Protein AF-A0A7H5F2I9-F1 (afdb_monomer_lite)

Foldseek 3Di:
DDPVVVLVVLLVVLLVQLVVLQVVLVVCVVVVNPVLNVLSNVLSVLSVVLNVCVVPVVVNLVSLLVNLVSQLVNLQVVLVVCVVVVPPPPSVVSVVSNVVSVVVNVVSVVVVVVVVVVD

Radius of gyration: 15.77 Å; chains: 1; bounding box: 41×28×44 Å

Structure (mmCIF, N/CA/C/O backbone):
data_AF-A0A7H5F2I9-F1
#
_entry.id   AF-A0A7H5F2I9-F1
#
loop_
_atom_site.group_PDB
_atom_site.id
_atom_site.type_symbol
_atom_site.label_atom_id
_atom_site.label_alt_id
_atom_site.label_comp_id
_atom_site.label_asym_id
_atom_site.label_entity_id
_atom_site.label_seq_id
_atom_site.pdbx_PDB_ins_code
_atom_site.Cartn_x
_atom_site.Cartn_y
_atom_site.Cartn_z
_atom_site.occupancy
_atom_site.B_iso_or_equiv
_atom_site.auth_seq_id
_atom_site.auth_comp_id
_atom_site.auth_asym_id
_atom_site.auth_atom_id
_atom_site.pdbx_PDB_model_num
ATOM 1 N N . MET A 1 1 ? -3.607 -10.413 24.157 1.00 54.78 1 MET A N 1
ATOM 2 C CA . MET A 1 1 ? -2.943 -9.146 23.752 1.00 54.78 1 MET A CA 1
ATOM 3 C C . MET A 1 1 ? -3.848 -7.971 24.117 1.00 54.78 1 MET A C 1
ATOM 5 O O . MET A 1 1 ? -4.998 -7.993 23.685 1.00 54.78 1 MET A O 1
ATOM 9 N N . SER A 1 2 ? -3.385 -6.992 24.908 1.00 69.19 2 SER A N 1
ATOM 10 C CA . SER A 1 2 ? -4.216 -5.833 25.290 1.00 69.19 2 SER A CA 1
ATOM 11 C C . SER A 1 2 ? -4.609 -4.989 24.067 1.00 69.19 2 SER A C 1
ATOM 13 O O . SER A 1 2 ? -3.899 -4.979 23.054 1.00 69.19 2 SER A O 1
ATOM 15 N N . ASN A 1 3 ? -5.745 -4.287 24.141 1.00 74.50 3 ASN A N 1
ATOM 16 C CA . ASN A 1 3 ? -6.262 -3.469 23.035 1.00 74.50 3 ASN A CA 1
ATOM 17 C C . ASN A 1 3 ? -5.257 -2.403 22.558 1.00 74.50 3 ASN A C 1
ATOM 19 O O . ASN A 1 3 ? -5.183 -2.121 21.361 1.00 74.50 3 ASN A O 1
ATOM 23 N N . ASP A 1 4 ? -4.413 -1.886 23.451 1.00 76.81 4 ASP A N 1
ATOM 24 C CA . ASP A 1 4 ? -3.396 -0.889 23.104 1.00 76.81 4 ASP A CA 1
ATOM 25 C C . ASP A 1 4 ? -2.231 -1.470 22.310 1.00 76.81 4 ASP A C 1
ATOM 27 O O . ASP A 1 4 ? -1.752 -0.839 21.364 1.00 76.81 4 ASP A O 1
ATOM 31 N N . ARG A 1 5 ? -1.815 -2.707 22.618 1.00 78.00 5 ARG A N 1
ATOM 32 C CA . ARG A 1 5 ? -0.789 -3.404 21.829 1.00 78.00 5 ARG A CA 1
ATOM 33 C C . ARG A 1 5 ? -1.278 -3.654 20.403 1.00 78.00 5 ARG A C 1
ATOM 35 O O . ARG A 1 5 ? -0.518 -3.441 19.465 1.00 78.00 5 ARG A O 1
ATOM 42 N N . LYS A 1 6 ? -2.555 -4.016 20.219 1.00 75.12 6 LYS A N 1
ATOM 43 C CA . LYS A 1 6 ? -3.155 -4.209 18.882 1.00 75.12 6 LYS A CA 1
ATOM 44 C C . LYS A 1 6 ? -3.166 -2.908 18.073 1.00 75.12 6 LYS A C 1
ATOM 46 O O . LYS A 1 6 ? -2.776 -2.907 16.911 1.00 75.12 6 LYS A O 1
ATOM 51 N N . LYS A 1 7 ? -3.541 -1.786 18.700 1.00 77.56 7 LYS A N 1
ATOM 52 C CA . LYS A 1 7 ? -3.529 -0.455 18.063 1.00 77.56 7 LYS A CA 1
ATOM 53 C C . LYS A 1 7 ? -2.120 0.039 17.728 1.00 77.56 7 LYS A C 1
ATOM 55 O O . LYS A 1 7 ? -1.952 0.751 16.741 1.00 77.56 7 LYS A O 1
ATOM 60 N N . ARG A 1 8 ? -1.118 -0.272 18.558 1.00 80.00 8 ARG A N 1
ATOM 61 C CA . ARG A 1 8 ? 0.292 0.049 18.276 1.00 80.00 8 ARG A CA 1
ATOM 62 C C . ARG A 1 8 ? 0.822 -0.779 17.109 1.00 80.00 8 ARG A C 1
ATOM 64 O O . ARG A 1 8 ? 1.399 -0.206 16.197 1.00 80.00 8 ARG A O 1
ATOM 71 N N . PHE A 1 9 ? 0.550 -2.083 17.098 1.00 82.44 9 PHE A N 1
ATOM 72 C CA . PHE A 1 9 ? 0.971 -2.972 16.015 1.00 82.44 9 PHE A CA 1
ATOM 73 C C . PHE A 1 9 ? 0.345 -2.582 14.672 1.00 82.44 9 PHE A C 1
ATOM 75 O O . PHE A 1 9 ? 1.055 -2.451 13.685 1.00 82.44 9 PHE A O 1
ATOM 82 N N . ALA A 1 10 ? -0.963 -2.304 14.647 1.00 80.50 10 ALA A N 1
ATOM 83 C CA . ALA A 1 10 ? -1.636 -1.844 13.434 1.00 80.50 10 ALA A CA 1
ATOM 84 C C . ALA A 1 10 ? -1.026 -0.537 12.904 1.00 80.50 10 ALA A C 1
ATOM 86 O O . ALA A 1 10 ? -0.760 -0.422 11.715 1.00 80.50 10 ALA A O 1
ATOM 87 N N . ARG A 1 11 ? -0.743 0.428 13.791 1.00 81.75 11 ARG A N 1
ATOM 88 C CA . ARG A 1 11 ? -0.059 1.669 13.404 1.00 81.75 11 ARG A CA 1
ATOM 89 C C . ARG A 1 11 ? 1.317 1.395 12.803 1.00 81.75 11 ARG A C 1
ATOM 91 O O . ARG A 1 11 ? 1.602 1.905 11.730 1.00 81.75 11 ARG A O 1
ATOM 98 N N . LEU A 1 12 ? 2.136 0.569 13.448 1.00 86.94 12 LEU A N 1
ATOM 99 C CA . LEU A 1 12 ? 3.446 0.202 12.906 1.00 86.94 12 LEU A CA 1
ATOM 100 C C . LEU A 1 12 ? 3.327 -0.455 11.528 1.00 86.94 12 LEU A C 1
ATOM 102 O O . LEU A 1 12 ? 4.055 -0.069 10.624 1.00 86.94 12 LEU A O 1
ATOM 106 N N . ALA A 1 13 ? 2.374 -1.372 11.343 1.00 86.69 13 ALA A N 1
ATOM 107 C CA . ALA A 1 13 ? 2.140 -2.017 10.056 1.00 86.69 13 ALA A CA 1
ATOM 108 C C . ALA A 1 13 ? 1.780 -1.003 8.957 1.00 86.69 13 ALA A C 1
ATOM 110 O O . ALA A 1 13 ? 2.387 -1.033 7.892 1.00 86.69 13 ALA A O 1
ATOM 111 N N . PHE A 1 14 ? 0.862 -0.066 9.220 1.00 86.94 14 PHE A N 1
ATOM 112 C CA . PHE A 1 14 ? 0.523 0.990 8.256 1.00 86.94 14 PHE A CA 1
ATOM 113 C C . PHE A 1 14 ? 1.692 1.941 7.987 1.00 86.94 14 PHE A C 1
ATOM 115 O O . PHE A 1 14 ? 1.907 2.335 6.846 1.00 86.94 14 PHE A O 1
ATOM 122 N N . GLY A 1 15 ? 2.476 2.281 9.013 1.00 88.75 15 GLY A N 1
ATOM 123 C CA . GLY A 1 15 ? 3.671 3.108 8.859 1.00 88.75 15 GLY A CA 1
ATOM 124 C C . GLY A 1 15 ? 4.732 2.461 7.982 1.00 88.75 15 GLY A C 1
ATOM 125 O O . GLY A 1 15 ? 5.217 3.086 7.043 1.00 88.75 15 GLY A O 1
ATOM 126 N N . LEU A 1 16 ? 5.047 1.196 8.262 1.00 91.94 16 LEU A N 1
ATOM 127 C CA . LEU A 1 16 ? 5.998 0.411 7.481 1.00 91.94 16 LEU A CA 1
ATOM 128 C C . LEU A 1 16 ? 5.511 0.235 6.044 1.00 91.94 16 LEU A C 1
ATOM 130 O O . LEU A 1 16 ? 6.262 0.507 5.118 1.00 91.94 16 LEU A O 1
ATOM 134 N N . ASN A 1 17 ? 4.248 -0.148 5.851 1.00 90.94 17 ASN A N 1
ATOM 135 C CA . ASN A 1 17 ? 3.683 -0.333 4.517 1.00 90.94 17 ASN A CA 1
ATOM 136 C C . ASN A 1 17 ? 3.672 0.980 3.715 1.00 90.94 17 ASN A C 1
ATOM 138 O O . ASN A 1 17 ? 4.018 0.997 2.538 1.00 90.94 17 ASN A O 1
ATOM 142 N N . GLY A 1 18 ? 3.353 2.099 4.374 1.00 92.75 18 GLY A N 1
ATOM 143 C CA . GLY A 1 18 ? 3.437 3.428 3.777 1.00 92.75 18 GLY A CA 1
ATOM 144 C C . GLY A 1 18 ? 4.853 3.783 3.332 1.00 92.75 18 GLY A C 1
ATOM 145 O O . GLY A 1 18 ? 5.050 4.175 2.187 1.00 92.75 18 GLY A O 1
ATOM 146 N N . ALA A 1 19 ? 5.845 3.583 4.202 1.00 94.19 19 ALA A N 1
ATOM 147 C CA . ALA A 1 19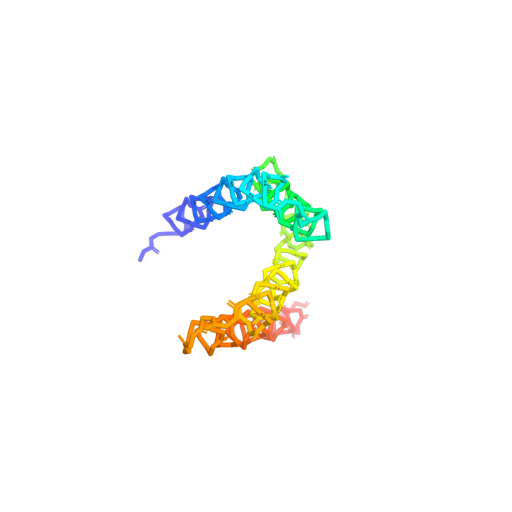 ? 7.247 3.825 3.870 1.00 94.19 19 ALA A CA 1
ATOM 148 C C . ALA A 1 19 ? 7.737 2.933 2.717 1.00 94.19 19 ALA A C 1
ATOM 150 O O . ALA A 1 19 ? 8.388 3.428 1.801 1.00 94.19 19 ALA A O 1
ATOM 151 N N . LEU A 1 20 ? 7.382 1.644 2.721 1.00 94.69 20 LEU A N 1
ATOM 152 C CA . LEU A 1 20 ? 7.754 0.702 1.663 1.00 94.69 20 LEU A CA 1
ATOM 153 C C . LEU A 1 20 ? 7.192 1.117 0.302 1.00 94.69 20 LEU A C 1
ATOM 155 O O . LEU A 1 20 ? 7.916 1.076 -0.686 1.00 94.69 20 LEU A O 1
ATOM 159 N N . PHE A 1 21 ? 5.937 1.565 0.237 1.00 95.00 21 PHE A N 1
ATOM 160 C CA . PHE A 1 21 ? 5.359 2.044 -1.018 1.00 95.00 21 PHE A CA 1
ATOM 161 C C . PHE A 1 21 ? 5.959 3.362 -1.497 1.00 95.00 21 PHE A C 1
ATOM 163 O O . PHE A 1 21 ? 6.140 3.534 -2.698 1.00 95.00 21 PHE A O 1
ATOM 170 N N . LEU A 1 22 ? 6.323 4.268 -0.587 1.00 95.25 22 LEU A N 1
ATOM 171 C CA . LEU A 1 22 ? 7.058 5.471 -0.975 1.00 95.25 22 LEU A CA 1
ATOM 172 C C . LEU A 1 22 ? 8.423 5.115 -1.571 1.00 95.25 22 LEU A C 1
ATOM 174 O O . LEU A 1 22 ? 8.756 5.603 -2.648 1.00 95.25 22 LEU A O 1
ATOM 178 N N . LEU A 1 23 ? 9.181 4.225 -0.926 1.00 95.44 23 LEU A N 1
ATOM 179 C CA . LEU A 1 23 ? 10.465 3.752 -1.452 1.00 95.44 23 LEU A CA 1
ATOM 180 C C . LEU A 1 23 ? 10.303 3.059 -2.809 1.00 95.44 23 LEU A C 1
ATOM 182 O O . LEU A 1 23 ? 11.045 3.360 -3.740 1.00 95.44 23 LEU A O 1
ATOM 186 N N . ALA A 1 24 ? 9.300 2.188 -2.942 1.00 92.75 24 ALA A N 1
ATOM 187 C CA . ALA A 1 24 ? 8.992 1.523 -4.204 1.00 92.75 24 ALA A CA 1
ATOM 188 C C . ALA A 1 24 ? 8.649 2.534 -5.308 1.00 92.75 24 ALA A C 1
ATOM 190 O O . ALA A 1 24 ? 9.126 2.384 -6.430 1.00 92.75 24 ALA A O 1
ATOM 191 N N . SER A 1 25 ? 7.914 3.604 -4.978 1.00 94.75 25 SER A N 1
ATOM 192 C CA . SER A 1 25 ? 7.569 4.638 -5.955 1.00 94.75 25 SER A CA 1
ATOM 193 C C . SER A 1 25 ? 8.819 5.314 -6.527 1.00 94.75 25 SER A C 1
ATOM 195 O O . SER A 1 25 ? 8.917 5.477 -7.739 1.00 94.75 25 SER A O 1
ATOM 197 N N . PHE A 1 26 ? 9.826 5.614 -5.700 1.00 94.06 26 PHE A N 1
ATOM 198 C CA . PHE A 1 26 ? 11.088 6.172 -6.195 1.00 94.06 26 PHE A CA 1
ATOM 199 C C . PHE A 1 26 ? 11.809 5.224 -7.159 1.00 94.06 26 PHE A C 1
ATOM 201 O O . PHE A 1 26 ? 12.324 5.689 -8.172 1.00 94.06 26 PHE A O 1
ATOM 208 N N . SER A 1 27 ? 11.800 3.914 -6.892 1.00 92.50 27 SER A N 1
ATOM 209 C CA . SER A 1 27 ? 12.337 2.914 -7.828 1.00 92.50 27 SER A CA 1
ATOM 210 C C . SER A 1 27 ? 11.564 2.918 -9.148 1.00 92.50 27 SER A C 1
ATOM 212 O O . SER A 1 27 ? 12.164 2.988 -10.212 1.00 92.50 27 SER A O 1
ATOM 214 N N . ALA A 1 28 ? 10.229 2.934 -9.094 1.00 91.94 28 ALA A N 1
ATOM 215 C CA . ALA A 1 28 ? 9.391 2.971 -10.291 1.00 91.94 28 ALA A CA 1
ATOM 216 C C . ALA A 1 28 ? 9.612 4.237 -11.139 1.00 91.94 28 ALA A C 1
ATOM 218 O O . ALA A 1 28 ? 9.474 4.190 -12.359 1.00 91.94 28 ALA A O 1
ATOM 219 N N . LEU A 1 29 ? 9.970 5.361 -10.511 1.00 92.81 29 LEU A N 1
ATOM 220 C CA . LEU A 1 29 ? 10.341 6.584 -11.222 1.00 92.81 29 LEU A CA 1
ATOM 221 C C . LEU A 1 29 ? 11.692 6.446 -11.944 1.00 92.81 29 LEU A C 1
ATOM 223 O O . LEU A 1 29 ? 11.840 6.972 -13.041 1.00 92.81 29 LEU A O 1
ATOM 227 N N . GLN A 1 30 ? 12.661 5.742 -11.347 1.00 92.75 30 GLN A N 1
ATOM 228 C CA . GLN A 1 30 ? 13.965 5.469 -11.971 1.00 92.75 30 GLN A CA 1
ATOM 229 C C . GLN A 1 30 ? 13.851 4.495 -13.150 1.00 92.75 30 GLN A C 1
ATOM 231 O O . GLN A 1 30 ? 14.565 4.651 -14.136 1.00 92.75 30 GLN A O 1
ATOM 236 N N . ASP A 1 31 ? 12.917 3.547 -13.069 1.00 91.00 31 ASP A N 1
ATOM 237 C CA . ASP A 1 31 ? 12.665 2.537 -14.104 1.00 91.00 31 ASP A CA 1
ATOM 238 C C . ASP A 1 31 ? 11.745 3.032 -15.243 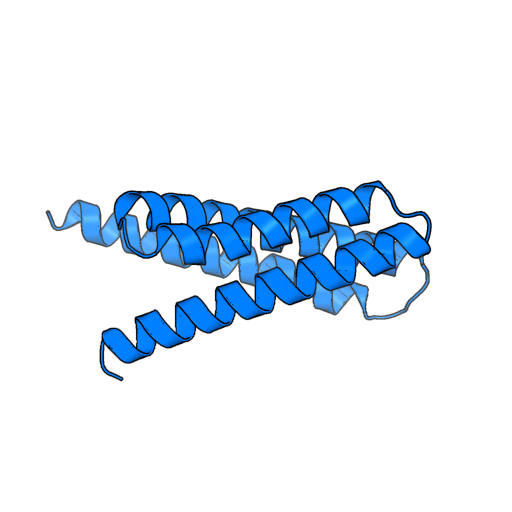1.00 91.00 31 ASP A C 1
ATOM 240 O O . ASP A 1 31 ? 11.277 2.225 -16.043 1.00 91.00 31 ASP A O 1
ATOM 244 N N . ASP A 1 32 ? 11.444 4.337 -15.300 1.00 91.88 32 ASP A N 1
ATOM 245 C CA . ASP A 1 32 ? 10.534 4.969 -16.272 1.00 91.88 32 ASP A CA 1
ATOM 246 C C . ASP A 1 32 ? 9.115 4.354 -16.291 1.00 91.88 32 ASP A C 1
ATOM 248 O O . ASP A 1 32 ? 8.473 4.176 -17.328 1.00 91.88 32 ASP A O 1
ATOM 252 N N . LYS A 1 33 ? 8.588 4.017 -15.103 1.00 92.31 33 LYS A N 1
ATOM 253 C CA . LYS A 1 33 ? 7.248 3.434 -14.898 1.00 92.31 33 LYS A CA 1
ATOM 254 C C . LYS A 1 33 ? 6.311 4.434 -14.204 1.00 92.31 33 LYS A C 1
ATOM 256 O O . LYS A 1 33 ? 5.938 4.234 -13.041 1.00 92.31 33 LYS A O 1
ATOM 261 N N . PRO A 1 34 ? 5.849 5.497 -14.893 1.00 92.25 34 PRO A N 1
ATOM 262 C CA . PRO A 1 34 ? 5.113 6.601 -14.269 1.00 92.25 34 PRO A CA 1
ATOM 263 C C . PRO A 1 34 ? 3.775 6.175 -13.647 1.00 92.25 34 PRO A C 1
ATOM 265 O O . PRO A 1 34 ? 3.375 6.702 -12.608 1.00 92.25 34 PRO A O 1
ATOM 268 N N . LEU A 1 35 ? 3.090 5.191 -14.241 1.00 91.38 35 LEU A N 1
ATOM 269 C CA . LEU A 1 35 ? 1.841 4.662 -13.689 1.00 91.38 35 LEU A CA 1
ATOM 270 C C . LEU A 1 35 ? 2.080 3.929 -12.361 1.00 91.38 35 LEU A C 1
ATOM 272 O O . LEU A 1 35 ? 1.339 4.132 -11.399 1.00 91.38 35 LEU A O 1
ATOM 276 N N . LEU A 1 36 ? 3.127 3.102 -12.299 1.00 93.06 36 LEU A N 1
ATOM 277 C CA . LEU A 1 36 ? 3.482 2.358 -11.093 1.00 93.06 36 LEU A CA 1
ATOM 278 C C . LEU A 1 36 ? 3.954 3.310 -9.987 1.00 93.06 36 LEU A C 1
ATOM 280 O O . LEU A 1 36 ? 3.510 3.175 -8.846 1.00 93.06 36 LEU A O 1
ATOM 284 N N . PHE A 1 37 ? 4.750 4.323 -10.349 1.00 95.44 37 PHE A N 1
ATOM 285 C CA . PHE A 1 37 ? 5.129 5.426 -9.466 1.00 95.44 37 PHE A CA 1
ATOM 286 C C . PHE A 1 37 ? 3.899 6.089 -8.841 1.00 95.44 37 PHE A C 1
ATOM 288 O O . PHE A 1 37 ? 3.795 6.147 -7.617 1.00 95.44 37 PHE A O 1
ATOM 295 N N . ALA A 1 38 ? 2.938 6.537 -9.655 1.00 95.00 38 ALA A N 1
ATOM 296 C CA . ALA A 1 38 ? 1.753 7.232 -9.160 1.00 95.00 38 ALA A CA 1
ATOM 297 C C . ALA A 1 38 ? 0.924 6.351 -8.211 1.00 95.00 38 ALA A C 1
ATOM 299 O O . ALA A 1 38 ? 0.540 6.790 -7.125 1.00 95.00 38 ALA A O 1
ATOM 300 N N . VAL A 1 39 ? 0.685 5.090 -8.584 1.00 95.25 39 VAL A N 1
ATOM 301 C CA . VAL A 1 39 ? -0.099 4.143 -7.776 1.00 95.25 39 VAL A CA 1
ATOM 302 C C . VAL A 1 39 ? 0.575 3.864 -6.430 1.00 95.25 39 VAL A C 1
ATOM 304 O O . VAL A 1 39 ? -0.087 3.915 -5.389 1.00 95.25 39 VAL A O 1
ATOM 307 N N . GLN A 1 40 ? 1.885 3.609 -6.426 1.00 95.56 40 GLN A N 1
ATOM 308 C CA . GLN A 1 40 ? 2.647 3.346 -5.204 1.00 95.56 40 GLN A CA 1
ATOM 309 C C . GLN A 1 40 ? 2.779 4.598 -4.331 1.00 95.56 40 GLN A C 1
ATOM 311 O O . GLN A 1 40 ? 2.600 4.511 -3.117 1.00 95.56 40 GLN A O 1
ATOM 316 N N . LEU A 1 41 ? 2.989 5.775 -4.925 1.00 96.19 41 LEU A N 1
ATOM 317 C CA . LEU A 1 41 ? 3.052 7.042 -4.197 1.00 96.19 41 LEU A CA 1
ATOM 318 C C . LEU A 1 41 ? 1.730 7.328 -3.474 1.00 96.19 41 LEU A C 1
ATOM 320 O O . LEU A 1 41 ? 1.724 7.579 -2.267 1.00 96.19 41 LEU A O 1
ATOM 324 N N . ILE A 1 42 ? 0.600 7.229 -4.183 1.00 95.12 42 ILE A N 1
ATOM 325 C CA . ILE A 1 42 ? -0.733 7.437 -3.599 1.00 95.12 42 ILE A CA 1
ATOM 326 C C . ILE A 1 42 ? -0.981 6.423 -2.479 1.00 95.12 42 ILE A C 1
ATOM 328 O O . ILE A 1 42 ? -1.433 6.799 -1.396 1.00 95.12 42 ILE A O 1
ATOM 332 N N . ALA A 1 43 ? -0.652 5.146 -2.693 1.00 93.75 43 ALA A N 1
ATOM 333 C CA . ALA A 1 43 ? -0.816 4.119 -1.670 1.00 93.75 43 ALA A CA 1
ATOM 334 C C . ALA A 1 43 ? 0.057 4.379 -0.435 1.00 93.75 43 ALA A C 1
ATOM 336 O O . ALA A 1 43 ? -0.416 4.206 0.693 1.00 93.75 43 ALA A O 1
ATOM 337 N N . GLY A 1 44 ? 1.299 4.825 -0.630 1.00 94.38 44 GLY A N 1
ATOM 338 C CA . GLY A 1 44 ? 2.217 5.213 0.437 1.00 94.38 44 GLY A CA 1
ATOM 339 C C . GLY A 1 44 ? 1.655 6.354 1.278 1.00 94.38 44 GLY A C 1
ATOM 340 O O . GLY A 1 44 ? 1.545 6.231 2.500 1.00 94.38 44 GLY A O 1
ATOM 341 N N . VAL A 1 45 ? 1.187 7.417 0.620 1.00 94.06 45 VAL A N 1
ATOM 342 C CA . VAL A 1 45 ? 0.534 8.555 1.280 1.00 94.06 45 VAL A CA 1
ATOM 343 C C . VAL A 1 45 ? -0.701 8.098 2.055 1.00 94.06 45 VAL A C 1
ATOM 345 O O . VAL A 1 45 ? -0.805 8.386 3.244 1.00 94.06 45 VAL A O 1
ATOM 348 N N . VAL A 1 46 ? -1.61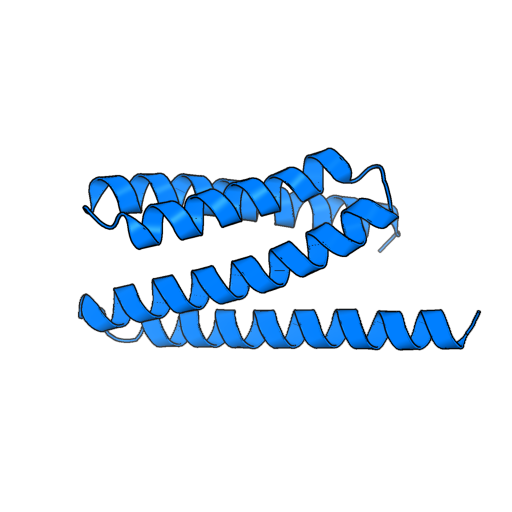0 7.332 1.444 1.00 91.88 46 VAL A N 1
ATOM 349 C CA . VAL A 1 46 ? -2.828 6.829 2.107 1.00 91.88 46 VAL A CA 1
ATOM 350 C C . VAL A 1 46 ? -2.497 6.012 3.361 1.00 91.88 46 VAL A C 1
ATOM 352 O O . VAL A 1 46 ? -3.104 6.230 4.412 1.00 91.88 46 VAL A O 1
ATOM 355 N N . ASN A 1 47 ? -1.507 5.118 3.288 1.00 90.81 47 ASN A N 1
ATOM 356 C CA . ASN A 1 47 ? -1.066 4.318 4.433 1.00 90.81 47 ASN A CA 1
ATOM 357 C C . ASN A 1 47 ? -0.517 5.202 5.572 1.00 90.81 47 ASN A C 1
ATOM 359 O O . ASN A 1 47 ? -0.834 4.972 6.741 1.00 90.81 47 ASN A O 1
ATOM 363 N N . LEU A 1 48 ? 0.238 6.257 5.255 1.00 90.50 48 LEU A N 1
ATOM 364 C CA . LEU A 1 48 ? 0.729 7.212 6.255 1.00 90.50 48 LEU A CA 1
ATOM 365 C C . LEU A 1 48 ? -0.378 8.117 6.814 1.00 90.50 48 LEU A C 1
ATOM 367 O O . LEU A 1 48 ? -0.352 8.462 7.997 1.00 90.50 48 LEU A O 1
ATOM 371 N N . LEU A 1 49 ? -1.399 8.459 6.026 1.00 88.56 49 LEU A N 1
ATOM 372 C CA . LEU A 1 49 ? -2.546 9.220 6.526 1.00 88.56 49 LEU A CA 1
ATOM 373 C C . LEU A 1 49 ? -3.304 8.449 7.617 1.00 88.56 49 LEU A C 1
ATOM 375 O O . LEU A 1 49 ? -3.785 9.065 8.570 1.00 88.56 49 LEU A O 1
ATOM 379 N N . VAL A 1 50 ? -3.347 7.112 7.564 1.00 85.25 50 VAL A N 1
ATOM 380 C CA . VAL A 1 50 ? -3.907 6.293 8.659 1.00 85.25 50 VAL A CA 1
ATOM 381 C C . VAL A 1 50 ? -3.182 6.564 9.983 1.00 85.25 50 VAL A C 1
ATOM 383 O O . VAL A 1 50 ? -3.827 6.635 11.034 1.00 85.25 50 VAL A O 1
ATOM 386 N N . LEU A 1 51 ? -1.859 6.771 9.959 1.00 83.19 51 LEU A N 1
ATOM 387 C CA . LEU A 1 51 ? -1.097 7.147 11.153 1.00 83.19 51 LEU A CA 1
ATOM 388 C C . LEU A 1 51 ? -1.492 8.533 11.663 1.00 83.19 51 LEU A C 1
ATOM 390 O O . LEU A 1 51 ? -1.790 8.678 12.854 1.00 83.19 51 LEU A O 1
ATOM 394 N N . ALA A 1 52 ? -1.533 9.525 10.771 1.00 83.12 52 ALA A N 1
ATOM 395 C CA . ALA A 1 52 ? -1.850 10.911 11.111 1.00 83.12 52 ALA A CA 1
ATOM 396 C C . ALA A 1 52 ? -3.262 11.051 11.705 1.00 83.12 52 ALA A C 1
ATOM 398 O O . ALA A 1 52 ? -3.469 11.753 12.696 1.00 83.12 52 ALA A O 1
ATOM 399 N N . PHE A 1 53 ? -4.233 10.312 11.164 1.00 82.25 53 PHE A N 1
ATOM 400 C CA . PHE A 1 53 ? -5.629 10.370 11.595 1.00 82.25 53 PHE A CA 1
ATOM 401 C C . PHE A 1 53 ? -6.014 9.313 12.636 1.00 82.25 53 PHE A C 1
ATOM 403 O O . PHE A 1 53 ? -7.173 9.272 13.050 1.00 82.25 53 PHE A O 1
ATOM 410 N N . SER A 1 54 ? -5.055 8.528 13.144 1.00 72.44 54 SER A N 1
ATOM 411 C CA . SER A 1 54 ? -5.271 7.454 14.133 1.00 72.44 54 SER A CA 1
ATOM 412 C C . SER A 1 54 ? -5.994 7.878 15.424 1.00 72.44 54 SER A C 1
ATOM 414 O O . SER A 1 54 ? -6.524 7.029 16.142 1.00 72.44 54 SER A O 1
ATOM 416 N N . ARG A 1 55 ? -6.057 9.186 15.713 1.00 72.12 55 ARG A N 1
ATOM 417 C CA . ARG A 1 55 ? -6.765 9.777 16.863 1.00 72.12 55 ARG A CA 1
ATOM 418 C C . ARG A 1 55 ? -8.277 9.962 16.649 1.00 72.12 55 ARG A C 1
ATOM 420 O O . ARG A 1 55 ? -8.993 10.136 17.628 1.00 72.12 55 ARG A O 1
ATOM 427 N N . LYS A 1 56 ? -8.780 9.921 15.406 1.00 71.88 56 LYS A N 1
ATOM 428 C CA . LYS A 1 56 ? -10.203 10.131 15.069 1.00 71.88 56 LYS A CA 1
ATOM 429 C C . LYS A 1 56 ? -10.853 8.819 14.594 1.00 71.88 56 LYS A C 1
ATOM 43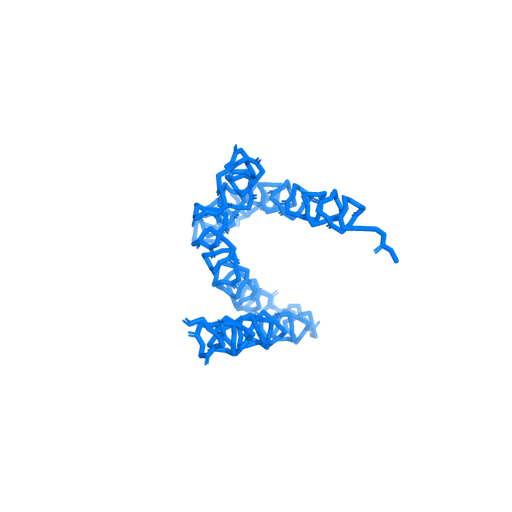1 O O . LYS A 1 56 ? -10.674 8.453 13.433 1.00 71.88 56 LYS A O 1
ATOM 436 N N . PRO A 1 57 ? -11.648 8.117 15.425 1.00 66.31 57 PRO A N 1
ATOM 437 C CA . PRO A 1 57 ? -12.108 6.755 15.125 1.00 66.31 57 PRO A CA 1
ATOM 438 C C . PRO A 1 57 ? -12.907 6.628 13.814 1.00 66.31 57 PRO A C 1
ATOM 440 O O . PRO A 1 57 ? -12.718 5.660 13.080 1.00 66.31 57 PRO A O 1
ATOM 443 N N . GLY A 1 58 ? -13.735 7.620 13.465 1.00 66.25 58 GLY A N 1
ATOM 444 C CA . GLY A 1 58 ? -14.488 7.620 12.201 1.00 66.25 58 GLY A CA 1
ATOM 445 C C . GLY A 1 58 ? -13.621 7.812 10.947 1.00 66.25 58 GLY A C 1
ATOM 446 O O . GLY A 1 58 ? -13.878 7.189 9.918 1.00 66.25 58 GLY A O 1
ATOM 447 N N . ALA A 1 59 ? -12.562 8.624 11.037 1.00 66.56 59 ALA A N 1
ATOM 448 C CA . ALA A 1 59 ? -11.623 8.840 9.934 1.00 66.56 59 ALA A CA 1
ATOM 449 C C . ALA A 1 59 ? -10.739 7.605 9.704 1.00 66.56 59 ALA A C 1
ATOM 451 O O . ALA A 1 59 ? -10.550 7.187 8.565 1.00 66.56 59 ALA A O 1
ATOM 452 N N . VAL A 1 60 ? -10.286 6.959 10.784 1.00 74.31 60 VAL A N 1
ATOM 453 C CA . VAL A 1 60 ? -9.506 5.709 10.725 1.00 74.31 60 VAL A CA 1
ATOM 454 C C . VAL A 1 60 ? -10.273 4.600 10.017 1.00 74.31 60 VAL A C 1
ATOM 456 O O . VAL A 1 60 ? -9.686 3.851 9.246 1.00 74.31 60 VAL A O 1
ATOM 459 N N . ARG A 1 61 ? -11.590 4.507 10.233 1.00 75.00 61 ARG A N 1
ATOM 460 C CA . ARG A 1 61 ? -12.434 3.506 9.570 1.00 75.00 61 ARG A CA 1
ATOM 461 C C . ARG A 1 61 ? -12.427 3.669 8.047 1.00 75.00 61 ARG A C 1
ATOM 463 O O . ARG A 1 61 ? -12.135 2.714 7.335 1.00 75.00 61 ARG A O 1
ATOM 470 N N . ARG A 1 62 ? -12.710 4.878 7.548 1.00 78.31 62 ARG A N 1
ATOM 471 C CA . ARG A 1 62 ? -12.716 5.168 6.100 1.00 78.31 62 ARG A CA 1
ATOM 472 C C . ARG A 1 62 ? -11.329 5.004 5.481 1.00 78.31 62 ARG A C 1
ATOM 474 O O . ARG A 1 62 ? -11.211 4.426 4.407 1.00 78.31 62 ARG A O 1
ATOM 481 N N . LEU A 1 63 ? -10.290 5.461 6.180 1.00 81.69 63 LEU A N 1
ATOM 482 C CA . LEU A 1 63 ? -8.912 5.333 5.713 1.00 81.69 63 LEU A CA 1
ATOM 483 C C . LEU A 1 63 ? -8.452 3.874 5.679 1.00 81.69 63 LEU A C 1
ATOM 485 O O . LEU A 1 63 ? -7.814 3.488 4.715 1.00 81.69 63 LEU A O 1
ATOM 489 N N . ASN A 1 64 ? -8.842 3.034 6.643 1.00 83.88 64 ASN A N 1
ATOM 490 C CA . ASN A 1 64 ? -8.536 1.601 6.597 1.00 83.88 64 ASN A CA 1
ATOM 491 C C . ASN A 1 64 ? -9.119 0.931 5.346 1.00 83.88 64 ASN A C 1
ATOM 493 O O . ASN A 1 64 ? -8.436 0.131 4.714 1.00 83.88 64 ASN A O 1
ATOM 497 N N . TYR A 1 65 ? -10.359 1.264 4.973 1.00 86.12 65 TYR A N 1
ATOM 498 C CA . TYR A 1 65 ? -10.957 0.757 3.738 1.00 86.12 65 TYR A CA 1
ATOM 499 C C . TYR A 1 65 ? -10.189 1.199 2.503 1.00 86.12 65 TYR A C 1
ATOM 501 O O . TYR A 1 65 ? -9.860 0.367 1.657 1.00 86.12 65 TYR A O 1
ATOM 509 N N . LEU A 1 66 ? -9.864 2.489 2.438 1.00 88.50 66 LEU A N 1
ATOM 510 C CA . LEU A 1 66 ? -9.070 3.037 1.351 1.00 88.50 66 LEU A CA 1
ATOM 511 C C . LEU A 1 66 ? -7.706 2.344 1.263 1.00 88.50 66 LEU A C 1
ATOM 513 O O . LEU A 1 66 ? -7.280 1.993 0.172 1.00 88.50 66 LEU A O 1
ATOM 517 N N . THR A 1 67 ? -7.066 2.051 2.395 1.00 88.38 67 THR A N 1
ATOM 518 C CA . THR A 1 67 ? -5.794 1.329 2.431 1.00 88.38 67 THR A CA 1
ATOM 519 C C . THR A 1 67 ? -5.907 -0.088 1.881 1.00 88.38 67 THR A C 1
ATOM 521 O O . THR A 1 67 ? -5.057 -0.489 1.096 1.00 88.38 67 THR A O 1
ATOM 524 N N . PHE A 1 68 ? -6.946 -0.854 2.228 1.00 89.56 68 PHE A N 1
ATOM 525 C CA . PHE A 1 68 ? -7.120 -2.197 1.656 1.00 89.56 68 PHE A CA 1
ATOM 526 C C . PHE A 1 68 ? -7.350 -2.158 0.143 1.00 89.56 68 PHE A C 1
ATOM 528 O O . PHE A 1 68 ? -6.789 -2.980 -0.580 1.00 89.56 68 PHE A O 1
ATOM 535 N N . ILE A 1 69 ? -8.130 -1.185 -0.337 1.00 92.12 69 ILE A N 1
ATOM 536 C CA . ILE A 1 69 ? -8.352 -0.971 -1.772 1.00 92.12 69 ILE A CA 1
ATOM 537 C C . ILE A 1 69 ? -7.035 -0.593 -2.456 1.00 92.12 69 ILE A C 1
ATOM 539 O O . ILE A 1 69 ? -6.673 -1.198 -3.460 1.00 92.12 69 ILE A O 1
ATOM 543 N N . MET A 1 70 ? -6.279 0.351 -1.895 1.00 92.62 70 MET A N 1
ATOM 544 C CA . MET A 1 70 ? -4.995 0.767 -2.459 1.00 92.62 70 MET A CA 1
ATOM 545 C C . MET A 1 70 ? -3.970 -0.366 -2.452 1.00 92.62 70 MET A C 1
ATOM 547 O O . MET A 1 70 ? -3.275 -0.547 -3.444 1.00 92.62 70 MET A O 1
ATOM 551 N N . ASN A 1 71 ? -3.907 -1.173 -1.391 1.00 92.50 71 ASN A N 1
ATOM 552 C CA . ASN A 1 71 ? -3.028 -2.340 -1.333 1.00 92.50 71 ASN A CA 1
ATOM 553 C C . ASN A 1 71 ? -3.376 -3.358 -2.429 1.00 92.50 71 ASN A C 1
ATOM 555 O O . ASN A 1 71 ? -2.476 -3.904 -3.061 1.00 92.50 71 ASN A O 1
ATOM 559 N N . PHE A 1 72 ? -4.668 -3.577 -2.693 1.00 94.50 72 PHE A N 1
ATOM 560 C CA . PHE A 1 72 ? -5.120 -4.413 -3.803 1.00 94.50 72 PHE A CA 1
ATOM 561 C C . PHE A 1 72 ? -4.692 -3.846 -5.163 1.00 94.50 72 PHE A C 1
ATOM 563 O O . PHE A 1 72 ? -4.126 -4.573 -5.977 1.00 94.50 72 PHE A O 1
ATOM 570 N N . VAL A 1 73 ? -4.916 -2.549 -5.396 1.00 95.25 73 VAL A N 1
ATOM 571 C CA . VAL A 1 73 ? -4.553 -1.875 -6.653 1.00 95.25 73 VAL A CA 1
ATOM 572 C C . VAL A 1 73 ? -3.041 -1.914 -6.885 1.00 95.25 73 VAL A C 1
ATOM 574 O O . VAL A 1 73 ? -2.613 -2.267 -7.981 1.00 95.25 73 VAL A O 1
ATOM 577 N N . VAL A 1 74 ? -2.230 -1.623 -5.862 1.00 95.06 74 VAL A N 1
ATOM 578 C CA . VAL A 1 74 ? -0.764 -1.733 -5.936 1.00 95.06 74 VAL A CA 1
ATOM 579 C C . VAL A 1 74 ? -0.354 -3.161 -6.262 1.00 95.06 74 VAL A C 1
ATOM 581 O O . VAL A 1 74 ? 0.452 -3.364 -7.162 1.00 95.06 74 VAL A O 1
ATOM 584 N N . ALA A 1 75 ? -0.915 -4.153 -5.568 1.00 94.19 75 ALA A N 1
ATOM 585 C CA . ALA A 1 75 ? -0.561 -5.547 -5.797 1.00 94.19 75 ALA A CA 1
ATOM 586 C C . ALA A 1 75 ? -0.882 -5.993 -7.230 1.00 94.19 75 ALA A C 1
ATOM 588 O O . ALA A 1 75 ? -0.061 -6.654 -7.857 1.00 94.19 75 ALA A O 1
ATOM 589 N N . LEU A 1 76 ? -2.025 -5.579 -7.785 1.00 94.81 76 LEU A N 1
ATOM 590 C CA . LEU A 1 76 ? -2.337 -5.829 -9.192 1.00 94.81 76 LEU A CA 1
ATOM 591 C C . LEU A 1 76 ? -1.384 -5.104 -10.144 1.00 94.81 76 LEU A C 1
ATOM 593 O O . LEU A 1 76 ? -0.921 -5.719 -11.100 1.00 94.81 76 LEU A O 1
ATOM 597 N N . ALA A 1 77 ? -1.079 -3.829 -9.893 1.00 93.44 77 ALA A N 1
ATOM 598 C CA . ALA A 1 77 ? -0.165 -3.057 -10.732 1.00 93.44 77 ALA A CA 1
ATOM 599 C C . ALA A 1 77 ? 1.233 -3.695 -10.766 1.00 93.44 77 ALA A C 1
ATOM 601 O O . ALA A 1 77 ? 1.795 -3.896 -11.838 1.00 93.44 77 ALA A O 1
ATOM 602 N N . VAL A 1 78 ? 1.747 -4.097 -9.602 1.00 92.44 78 VAL A N 1
ATOM 603 C CA . VAL A 1 78 ? 3.037 -4.783 -9.472 1.00 92.44 78 VAL A CA 1
ATOM 604 C C . VAL A 1 78 ? 2.994 -6.179 -10.107 1.00 92.44 78 VAL A C 1
ATOM 606 O O . VAL A 1 78 ? 3.946 -6.579 -10.770 1.00 92.44 78 VAL A O 1
ATOM 609 N N . ALA A 1 79 ? 1.889 -6.920 -9.974 1.00 93.06 79 ALA A N 1
ATOM 610 C CA . ALA A 1 79 ? 1.733 -8.217 -10.634 1.00 93.06 79 ALA A CA 1
ATOM 611 C C . ALA A 1 79 ? 1.773 -8.099 -12.164 1.00 93.06 79 ALA A C 1
ATOM 613 O O . ALA A 1 79 ? 2.393 -8.935 -12.821 1.00 93.06 79 ALA A O 1
ATOM 614 N N . GLN A 1 80 ? 1.123 -7.078 -12.735 1.00 91.50 80 GLN A N 1
ATOM 615 C CA . GLN A 1 80 ? 1.173 -6.836 -14.179 1.00 91.50 80 GLN A CA 1
ATOM 616 C C . GLN A 1 80 ? 2.573 -6.425 -14.628 1.00 91.50 80 GLN A C 1
ATOM 618 O O . GLN A 1 80 ? 3.050 -6.962 -15.621 1.00 91.50 80 GLN A O 1
ATOM 623 N N . ASP A 1 81 ? 3.244 -5.553 -13.873 1.00 91.12 81 ASP A N 1
ATOM 624 C CA . ASP A 1 81 ? 4.610 -5.120 -14.176 1.00 91.12 81 ASP A CA 1
ATOM 625 C C . ASP A 1 81 ? 5.596 -6.300 -14.216 1.00 91.12 81 ASP A C 1
ATOM 627 O O . ASP A 1 81 ? 6.322 -6.477 -15.193 1.00 91.12 81 ASP A O 1
ATOM 631 N N . TYR A 1 82 ? 5.550 -7.187 -13.216 1.00 90.12 82 TYR A N 1
ATOM 632 C CA . TYR A 1 82 ? 6.369 -8.404 -13.209 1.00 90.12 82 TYR A CA 1
ATOM 633 C C . TYR A 1 82 ? 5.972 -9.404 -14.302 1.00 90.12 82 TYR A C 1
ATOM 635 O O . TYR A 1 82 ? 6.817 -10.149 -14.801 1.00 90.12 82 TYR A O 1
ATOM 643 N N . ARG A 1 83 ? 4.697 -9.435 -14.702 1.00 88.50 83 ARG A N 1
ATOM 644 C CA . ARG A 1 83 ? 4.241 -10.279 -15.811 1.00 88.50 83 ARG A CA 1
ATOM 645 C C . ARG A 1 83 ? 4.772 -9.774 -17.154 1.00 88.50 83 ARG A C 1
ATOM 647 O O . ARG A 1 83 ? 5.171 -10.593 -17.974 1.00 88.50 83 ARG A O 1
ATOM 654 N N . SER A 1 84 ? 4.781 -8.461 -17.387 1.00 86.12 84 SER A N 1
ATOM 655 C CA . SER A 1 84 ? 5.312 -7.873 -18.623 1.00 86.12 84 SER A CA 1
ATOM 656 C C . SER A 1 84 ? 6.839 -7.815 -18.651 1.00 86.12 84 SER A C 1
ATOM 658 O O . SER A 1 84 ? 7.424 -7.910 -19.723 1.00 86.12 84 SER A O 1
ATOM 660 N N . GLY A 1 85 ? 7.489 -7.695 -17.490 1.00 82.81 85 GLY A N 1
ATOM 661 C CA . GLY A 1 85 ? 8.947 -7.642 -17.350 1.00 82.81 85 GLY A CA 1
ATOM 662 C C . GLY A 1 85 ? 9.668 -8.991 -17.460 1.00 82.81 85 GLY A C 1
ATOM 663 O O . GLY A 1 85 ? 10.881 -9.034 -17.291 1.00 82.81 85 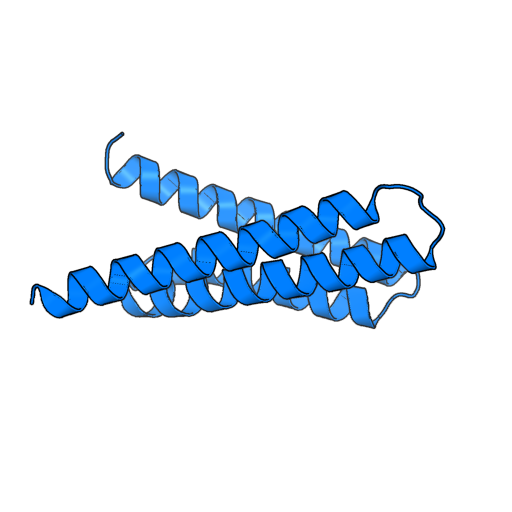GLY A O 1
ATOM 664 N N . GLY A 1 86 ? 8.951 -10.093 -17.711 1.00 78.19 86 GLY A N 1
ATOM 665 C CA . GLY A 1 86 ? 9.555 -11.418 -17.914 1.00 78.19 86 GLY A CA 1
ATOM 666 C C . GLY A 1 86 ? 10.125 -12.067 -16.649 1.00 78.19 86 GLY A C 1
ATOM 667 O O . GLY A 1 86 ? 10.860 -13.046 -16.733 1.00 78.19 86 GLY A O 1
ATOM 668 N N . THR A 1 87 ? 9.803 -11.546 -15.464 1.00 77.69 87 THR A N 1
ATOM 669 C CA . THR A 1 87 ? 10.150 -12.210 -14.203 1.00 77.69 87 THR A CA 1
ATOM 670 C C . THR A 1 87 ? 9.177 -13.349 -13.937 1.00 77.69 87 THR A C 1
ATOM 672 O O . THR A 1 87 ? 8.017 -13.144 -13.547 1.00 77.69 87 THR A O 1
ATOM 675 N N . ASP A 1 88 ? 9.666 -14.566 -14.136 1.00 76.88 88 ASP A N 1
ATOM 676 C CA . ASP A 1 88 ? 8.886 -15.760 -13.874 1.00 76.88 88 ASP A CA 1
ATOM 677 C C . ASP A 1 88 ? 8.524 -15.866 -12.384 1.00 76.88 88 ASP A C 1
ATOM 679 O O . ASP A 1 88 ? 9.293 -15.536 -11.480 1.00 76.88 88 ASP A O 1
ATOM 683 N N . TYR A 1 89 ? 7.299 -16.319 -12.130 1.00 83.06 89 TYR A N 1
ATOM 684 C CA . TYR A 1 89 ? 6.717 -16.631 -10.820 1.00 83.06 89 TYR A CA 1
ATOM 685 C C . TYR A 1 89 ? 6.430 -15.475 -9.840 1.00 83.06 89 TYR A C 1
ATOM 687 O O . TYR A 1 89 ? 5.488 -15.590 -9.051 1.00 83.06 89 TYR A O 1
ATOM 695 N N . LEU A 1 90 ? 7.147 -14.346 -9.888 1.00 87.25 90 LEU A N 1
ATOM 696 C CA . LEU A 1 90 ? 6.945 -13.222 -8.950 1.00 87.25 90 LEU A CA 1
ATOM 697 C C . LEU A 1 90 ? 5.541 -12.604 -9.041 1.00 87.25 90 LEU A C 1
ATOM 699 O O . LEU A 1 90 ? 4.950 -12.238 -8.024 1.00 87.25 90 LEU A O 1
ATOM 703 N N . HIS A 1 91 ? 4.960 -12.558 -10.238 1.00 89.00 91 HIS A N 1
ATOM 704 C CA . HIS A 1 91 ? 3.604 -12.051 -10.450 1.00 89.00 91 HIS A CA 1
ATOM 705 C C . HIS A 1 91 ? 2.533 -12.866 -9.696 1.00 89.00 91 HIS A C 1
ATOM 707 O O . HIS A 1 91 ? 1.555 -12.288 -9.221 1.00 89.00 91 HIS A O 1
ATOM 713 N N . TYR A 1 92 ? 2.723 -14.180 -9.495 1.00 91.44 92 TYR A N 1
ATOM 714 C CA . TYR A 1 92 ? 1.784 -15.008 -8.722 1.00 91.44 92 TYR A CA 1
ATOM 715 C C . TYR A 1 92 ? 1.742 -14.629 -7.243 1.00 91.44 92 TYR A C 1
ATOM 717 O O . TYR A 1 92 ? 0.667 -14.619 -6.641 1.00 91.44 92 TYR A O 1
ATOM 725 N N . VAL A 1 93 ? 2.889 -14.262 -6.663 1.00 92.88 93 VAL A N 1
ATOM 726 C CA . VAL A 1 93 ? 2.955 -13.788 -5.273 1.00 92.88 93 VAL A CA 1
ATOM 727 C C . VAL A 1 93 ? 2.121 -12.519 -5.121 1.00 92.88 93 VAL A C 1
ATOM 729 O O . VAL A 1 93 ? 1.322 -12.404 -4.194 1.00 92.88 93 VAL A O 1
ATOM 732 N N . TRP A 1 94 ? 2.229 -11.595 -6.073 1.00 93.25 94 TRP A N 1
ATOM 733 C CA . TRP A 1 94 ? 1.466 -10.351 -6.044 1.00 93.25 94 TRP A CA 1
ATOM 734 C C . TRP A 1 94 ? -0.032 -10.554 -6.294 1.00 93.25 94 TRP A C 1
ATOM 736 O O . TRP A 1 94 ? -0.845 -9.895 -5.643 1.00 93.25 94 TRP A O 1
ATOM 746 N N . TYR A 1 95 ? -0.431 -11.531 -7.113 1.00 93.25 95 TYR A N 1
ATOM 747 C CA . TYR A 1 95 ? -1.840 -11.931 -7.207 1.00 93.25 95 TYR A CA 1
ATOM 748 C C . TYR A 1 95 ? -2.379 -12.515 -5.894 1.00 93.25 95 TYR A C 1
ATOM 750 O O . TYR A 1 95 ? -3.510 -12.208 -5.511 1.00 93.25 95 TYR A O 1
ATOM 758 N N . LEU A 1 96 ? -1.582 -13.295 -5.157 1.00 93.94 96 LEU A N 1
ATOM 759 C CA . LEU A 1 96 ? -1.967 -13.768 -3.823 1.00 93.94 96 LEU A CA 1
ATOM 760 C C . LEU A 1 96 ? -2.111 -12.608 -2.831 1.00 93.94 96 LEU A C 1
ATOM 762 O O . LEU A 1 96 ? -3.084 -12.564 -2.079 1.00 93.94 96 LEU A O 1
ATOM 766 N N . VAL A 1 97 ? -1.198 -11.633 -2.851 1.00 92.56 97 VAL A N 1
ATOM 767 C CA . VAL A 1 97 ? -1.303 -10.416 -2.023 1.00 92.56 97 VAL A CA 1
ATOM 768 C C . VAL A 1 97 ? -2.577 -9.631 -2.355 1.00 92.56 97 VAL A C 1
ATOM 770 O O . VAL A 1 97 ? -3.277 -9.170 -1.446 1.00 92.56 97 VAL A O 1
ATOM 773 N N . ALA A 1 98 ? -2.926 -9.521 -3.639 1.00 92.88 98 ALA A N 1
ATOM 774 C CA . ALA A 1 98 ? -4.172 -8.903 -4.079 1.00 92.88 98 ALA A CA 1
ATOM 775 C C . ALA A 1 98 ? -5.393 -9.663 -3.521 1.00 92.88 98 ALA A C 1
ATOM 777 O O . ALA A 1 98 ? -6.281 -9.062 -2.909 1.00 92.88 98 ALA A O 1
ATOM 778 N N . LEU A 1 99 ? -5.404 -10.995 -3.627 1.00 94.12 99 LEU A N 1
ATOM 779 C CA . LEU A 1 99 ? -6.470 -11.833 -3.077 1.00 94.12 99 LEU A CA 1
ATOM 780 C C . LEU A 1 99 ? -6.620 -11.653 -1.558 1.00 94.12 99 LEU A C 1
ATOM 782 O O . LEU A 1 99 ? -7.728 -11.424 -1.069 1.00 94.12 99 LEU A O 1
ATOM 786 N N . PHE A 1 100 ? -5.520 -11.691 -0.802 1.00 92.62 100 PHE A N 1
ATOM 787 C CA . PHE A 1 100 ? -5.558 -11.483 0.647 1.00 92.62 100 PHE A CA 1
ATOM 788 C C . PHE A 1 100 ? -6.033 -10.079 1.030 1.00 92.62 100 PHE A C 1
ATOM 790 O O . PHE A 1 100 ? -6.730 -9.929 2.035 1.00 92.62 100 PHE A O 1
ATOM 797 N N . SER A 1 101 ? -5.728 -9.066 0.217 1.00 89.62 101 SER A N 1
ATOM 798 C CA . SER A 1 101 ? -6.225 -7.701 0.423 1.00 89.62 101 SER A CA 1
ATOM 799 C C . SER A 1 101 ? -7.752 -7.632 0.293 1.00 89.62 101 SER A C 1
ATOM 801 O O . SER A 1 101 ? -8.412 -7.021 1.137 1.00 89.62 101 SER A O 1
ATOM 803 N N . ILE A 1 102 ? -8.336 -8.334 -0.687 1.00 92.19 102 ILE A N 1
ATOM 804 C CA . ILE A 1 102 ? -9.797 -8.472 -0.816 1.00 92.19 102 ILE A CA 1
ATOM 805 C C . ILE A 1 102 ? -10.381 -9.235 0.375 1.00 92.19 102 ILE A C 1
ATOM 807 O O . ILE A 1 102 ? -11.373 -8.798 0.960 1.00 92.19 102 ILE A O 1
ATOM 811 N N . VAL A 1 103 ? -9.784 -10.365 0.764 1.00 90.94 103 VAL A N 1
ATOM 812 C CA . VAL A 1 103 ? -10.273 -11.160 1.903 1.00 90.94 103 VAL A CA 1
ATOM 813 C C . VAL A 1 103 ? -10.285 -10.315 3.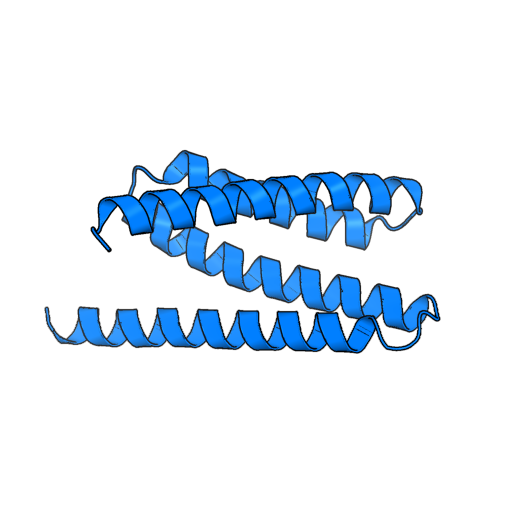178 1.00 90.94 103 VAL A C 1
ATOM 815 O O . VAL A 1 103 ? -11.290 -10.294 3.892 1.00 90.94 103 VAL A O 1
ATOM 818 N N . ALA A 1 104 ? -9.215 -9.564 3.440 1.00 87.62 104 ALA A N 1
ATOM 819 C CA . ALA A 1 104 ? -9.136 -8.655 4.577 1.00 87.62 104 ALA A CA 1
ATOM 820 C C . ALA A 1 104 ? -10.236 -7.582 4.527 1.00 87.62 104 ALA A C 1
ATOM 822 O O . ALA A 1 104 ? -10.924 -7.365 5.529 1.00 87.62 104 ALA A O 1
ATOM 823 N N . LEU A 1 105 ? -10.466 -6.976 3.358 1.00 89.44 105 LEU A N 1
ATOM 824 C CA . LEU A 1 105 ? -11.539 -6.005 3.146 1.00 89.44 105 LEU A CA 1
ATOM 825 C C . LEU A 1 105 ? -12.918 -6.602 3.471 1.00 89.44 105 LEU A C 1
ATOM 827 O O . LEU A 1 105 ? -13.691 -6.012 4.229 1.00 89.44 105 LEU A O 1
ATOM 831 N N . VAL A 1 106 ? -13.213 -7.801 2.963 1.00 89.75 106 VAL A N 1
ATOM 832 C CA . VAL A 1 106 ? -14.481 -8.509 3.210 1.00 89.75 106 VAL A CA 1
ATOM 833 C C . VAL A 1 106 ? -14.659 -8.837 4.692 1.00 89.75 106 VAL A C 1
ATOM 835 O O . VAL A 1 106 ? -15.753 -8.663 5.233 1.00 89.75 106 VAL A O 1
ATOM 838 N N . VAL A 1 107 ? -13.603 -9.286 5.375 1.00 88.12 107 VAL A N 1
ATOM 839 C CA . VAL A 1 107 ? -13.642 -9.581 6.816 1.00 88.12 107 VAL A CA 1
ATOM 840 C C . VAL A 1 107 ? -13.968 -8.324 7.621 1.00 88.12 107 VAL A C 1
ATOM 842 O O . VAL A 1 107 ? -14.821 -8.380 8.512 1.00 88.12 107 VAL A O 1
ATOM 845 N N . VAL A 1 108 ? -13.345 -7.188 7.295 1.00 84.44 108 VAL A N 1
ATOM 846 C CA . VAL A 1 108 ? -13.629 -5.908 7.959 1.00 84.44 108 VAL A CA 1
ATOM 847 C C . VAL A 1 108 ? -15.080 -5.497 7.712 1.00 84.44 108 VAL A C 1
ATOM 849 O O . VAL A 1 108 ? -15.811 -5.295 8.679 1.00 84.44 108 VAL A O 1
ATOM 852 N N . LEU A 1 109 ? -15.544 -5.498 6.459 1.00 86.81 109 LEU A N 1
ATOM 853 C CA . LEU A 1 109 ? -16.931 -5.158 6.111 1.00 86.81 109 LEU A CA 1
ATOM 854 C C . LEU A 1 109 ? -17.952 -6.030 6.862 1.00 86.81 109 LEU A C 1
ATOM 856 O O . LEU A 1 109 ? -18.935 -5.525 7.409 1.00 86.81 109 LEU A O 1
ATOM 860 N N . ARG A 1 110 ? -17.720 -7.348 6.933 1.00 86.81 110 ARG A N 1
ATOM 861 C CA . ARG A 1 110 ? -18.598 -8.284 7.657 1.00 86.81 110 ARG A CA 1
ATOM 862 C C . ARG A 1 110 ? -18.609 -8.019 9.157 1.00 86.81 110 ARG A C 1
ATOM 864 O O . ARG A 1 110 ? -19.673 -8.075 9.773 1.00 86.81 110 ARG A O 1
ATOM 871 N N . LYS A 1 111 ? -17.448 -7.736 9.752 1.00 82.88 111 LYS A N 1
ATOM 872 C CA . LYS A 1 111 ? -17.343 -7.414 11.179 1.00 82.88 111 LYS A CA 1
ATOM 873 C C . LYS A 1 111 ? -18.136 -6.153 11.514 1.00 82.88 111 LYS A C 1
ATOM 875 O O . LYS A 1 111 ? -18.835 -6.128 12.520 1.00 82.88 111 LYS A O 1
ATOM 880 N N . GLU A 1 112 ? -18.082 -5.144 10.651 1.00 78.69 112 GLU A N 1
ATOM 881 C CA . GLU A 1 112 ? -18.801 -3.889 10.865 1.00 78.69 112 GLU A CA 1
ATOM 882 C C . GLU A 1 112 ? -20.314 -4.027 10.746 1.00 78.69 112 GLU A C 1
ATOM 884 O O . GLU A 1 112 ? -21.024 -3.457 11.571 1.00 78.69 112 GLU A O 1
ATOM 889 N N . ARG A 1 113 ? -20.807 -4.827 9.791 1.00 79.19 113 ARG A N 1
ATOM 890 C CA . ARG A 1 113 ? -22.241 -5.143 9.690 1.00 79.19 113 ARG A CA 1
ATOM 891 C C . ARG A 1 113 ? -22.766 -5.817 10.957 1.00 79.19 113 ARG A C 1
ATOM 893 O O . ARG A 1 113 ? -23.837 -5.460 11.427 1.00 79.19 113 ARG A O 1
ATOM 900 N N . LYS A 1 114 ? -21.998 -6.746 11.539 1.00 76.75 114 LYS A N 1
ATOM 901 C CA . LYS A 1 114 ? -22.375 -7.412 12.797 1.00 76.75 114 LYS A CA 1
ATOM 902 C C . LYS A 1 114 ? -22.433 -6.441 13.976 1.00 76.75 114 LYS A C 1
ATOM 904 O O . LYS A 1 114 ? -23.371 -6.511 14.752 1.00 76.75 114 LYS A O 1
ATOM 909 N N . THR A 1 115 ? -21.471 -5.525 14.092 1.00 75.00 115 THR A N 1
ATOM 910 C CA . THR A 1 115 ? -21.485 -4.500 15.149 1.00 75.00 115 THR A CA 1
ATOM 911 C C . THR A 1 115 ? -22.624 -3.494 14.967 1.00 75.00 115 THR A C 1
ATOM 913 O O . THR A 1 115 ? -23.194 -3.053 15.953 1.00 75.00 115 THR A O 1
ATOM 916 N N . ALA A 1 116 ? -22.975 -3.145 13.726 1.00 70.94 116 ALA A N 1
ATOM 917 C CA . ALA A 1 116 ? -24.094 -2.247 13.442 1.00 70.94 116 ALA A CA 1
ATOM 918 C C . ALA A 1 116 ? -25.470 -2.886 13.699 1.00 70.94 116 ALA A C 1
ATOM 920 O O . ALA A 1 116 ? -26.405 -2.163 13.993 1.00 70.94 116 ALA A O 1
ATOM 921 N N . ALA A 1 117 ? -25.592 -4.213 13.601 1.00 66.75 117 ALA A N 1
ATOM 922 C CA . ALA A 1 117 ? -26.834 -4.941 13.879 1.00 66.75 117 ALA A CA 1
ATOM 923 C C . ALA A 1 117 ? -27.062 -5.248 15.376 1.00 66.75 117 ALA A C 1
ATOM 925 O O . ALA A 1 117 ? -28.092 -5.811 15.728 1.00 66.75 117 ALA A O 1
ATOM 926 N N . GLN A 1 118 ? -26.084 -4.951 16.240 1.00 57.00 118 GLN A N 1
ATOM 927 C CA . GLN A 1 118 ? -26.140 -5.181 17.692 1.00 57.00 118 GLN A CA 1
ATOM 928 C C . GLN A 1 118 ? -26.386 -3.900 18.507 1.00 57.00 118 GLN A C 1
ATOM 930 O O . GLN A 1 118 ? -26.516 -3.989 19.726 1.00 57.00 118 GLN A O 1
ATOM 935 N N . ASN A 1 119 ? -26.427 -2.742 17.844 1.00 50.94 119 ASN A N 1
ATOM 936 C CA . ASN A 1 119 ? -26.752 -1.434 18.416 1.00 50.94 119 ASN A CA 1
ATOM 937 C C . ASN A 1 119 ? -28.092 -0.960 17.857 1.00 50.94 119 ASN A C 1
ATOM 939 O O . ASN A 1 119 ? -28.769 -0.195 18.572 1.00 50.94 119 ASN A O 1
#

pLDDT: mean 86.2, std 9.33, range [50.94, 96.19]

Secondary structure (DSSP, 8-state):
--HHHHHHHHHHHHHHHHHHHHHHHHHHHHTT-HHHHHHHHHHHHHHHHHHHTTT-HHHHHHHHHHHHHHHHHHHHHHHHHHHHTT-TTHHHHHHHHHHHHHHHHHHHHHHHHHHHT--

Sequence (119 aa):
MSNDRKKRFARLAFGLNGALFLLASFSALQDDKPLLFAVQLIAGVVNLLVLAFSRKPGAVRRLNYLTFIMNFVVALAVAQDYRSGGTDYLHYVWYLVALFSIVALVVVLRKERKTAAQN